Protein AF-A0A6V7MCS8-F1 (afdb_monomer)

Secondary structure (DSSP, 8-state):
-EEEEEEEE-SSEEEEEEEEEETTEEEEEEEEEEE--HHHHHS-HHHHHHHHHHHHHHHHHHTT-TT-----

Mean predicted aligned error: 2.86 Å

Foldseek 3Di:
DFWDWDWADDQFKIKIWIFDADPNDTPDIDIDMDTDDPCCNPDDVPVVVVVVVVVNCVVCVVVVNPPPDGDD

pLDDT: mean 95.29, std 5.17, range [59.28, 98.38]

Structure (mmCIF, N/CA/C/O backbone):
data_AF-A0A6V7MCS8-F1
#
_entry.id   AF-A0A6V7MCS8-F1
#
loop_
_atom_site.group_PDB
_atom_site.id
_atom_site.type_symbol
_atom_site.label_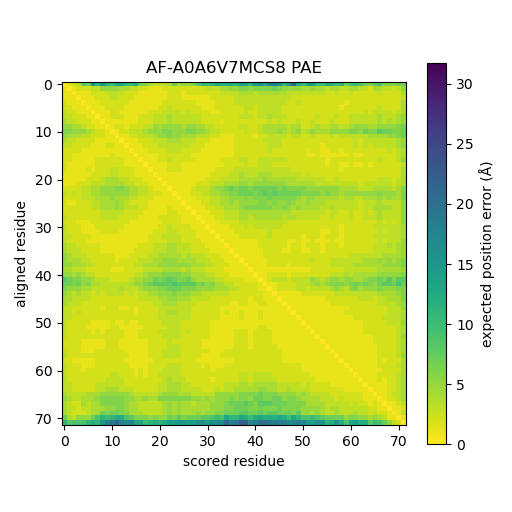atom_id
_atom_site.label_alt_id
_atom_site.label_comp_id
_atom_site.label_asym_id
_atom_site.label_entity_id
_atom_site.label_seq_id
_atom_site.pdbx_PDB_ins_code
_atom_site.Cartn_x
_atom_site.Cartn_y
_atom_site.Cartn_z
_atom_site.occupancy
_atom_site.B_iso_or_equiv
_atom_site.auth_seq_id
_atom_site.auth_comp_id
_atom_site.auth_asym_id
_atom_site.auth_atom_id
_atom_site.pdbx_PDB_model_num
ATOM 1 N N . GLU A 1 1 ? -8.568 -3.632 19.406 1.00 90.50 1 GLU A N 1
ATOM 2 C CA . GLU A 1 1 ? -9.540 -2.956 18.530 1.00 90.50 1 GLU A CA 1
ATOM 3 C C . GLU A 1 1 ? -8.825 -1.805 17.859 1.00 90.50 1 GLU A C 1
ATOM 5 O O . GLU A 1 1 ? -7.912 -1.266 18.478 1.00 90.50 1 GLU A O 1
ATOM 10 N N . GLY A 1 2 ? -9.158 -1.488 16.614 1.00 92.62 2 GLY A N 1
ATOM 11 C CA . GLY A 1 2 ? -8.530 -0.365 15.929 1.00 92.62 2 GLY A CA 1
ATOM 12 C C . GLY A 1 2 ? -8.720 -0.380 14.423 1.00 92.62 2 GLY A C 1
ATOM 13 O O . GLY A 1 2 ? -9.233 -1.344 13.851 1.00 92.62 2 GLY A O 1
ATOM 14 N N . LEU A 1 3 ? -8.268 0.710 13.816 1.00 94.69 3 LEU A N 1
ATOM 15 C CA . LEU A 1 3 ? -8.207 0.907 12.380 1.00 94.69 3 LEU A CA 1
ATOM 16 C C . LEU A 1 3 ? -6.774 0.638 11.908 1.00 94.69 3 LEU A C 1
ATOM 18 O O . LEU A 1 3 ? -5.827 1.155 12.495 1.00 94.69 3 LEU A O 1
ATOM 22 N N . PHE A 1 4 ? -6.613 -0.170 10.868 1.00 94.69 4 PHE A N 1
ATOM 23 C CA . PHE A 1 4 ? -5.320 -0.644 10.386 1.00 94.69 4 PHE A CA 1
ATOM 24 C C . PHE A 1 4 ? -5.213 -0.445 8.882 1.00 94.69 4 PHE A C 1
ATOM 26 O O . PHE A 1 4 ? -6.166 -0.705 8.147 1.00 94.69 4 PHE A O 1
ATOM 33 N N . LEU A 1 5 ? -4.033 -0.034 8.424 1.00 95.50 5 LEU A N 1
ATOM 34 C CA . LEU A 1 5 ? -3.710 0.036 7.006 1.00 95.50 5 LEU A CA 1
ATOM 35 C C . LEU A 1 5 ? -2.819 -1.150 6.634 1.00 95.50 5 LEU A C 1
ATOM 37 O O . LEU A 1 5 ? -1.818 -1.411 7.297 1.00 95.50 5 LEU A O 1
ATOM 41 N N . ALA A 1 6 ? -3.157 -1.851 5.558 1.00 94.56 6 ALA A N 1
ATOM 42 C CA . ALA A 1 6 ? -2.338 -2.929 5.020 1.00 94.56 6 ALA 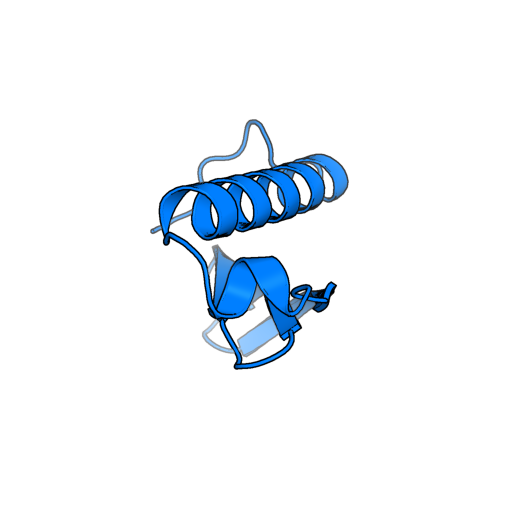A CA 1
AT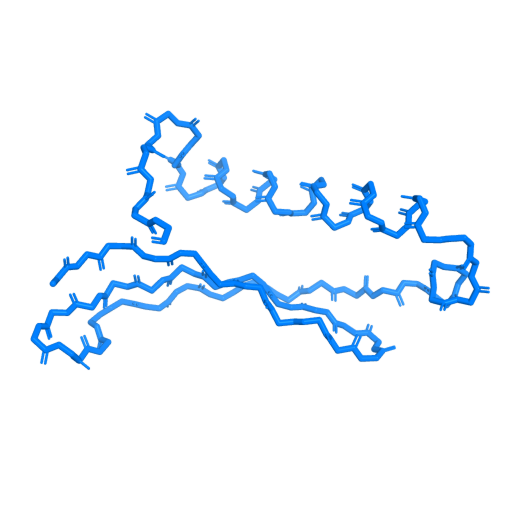OM 43 C C . ALA A 1 6 ? -2.029 -2.696 3.540 1.00 94.56 6 ALA A C 1
ATOM 45 O O . ALA A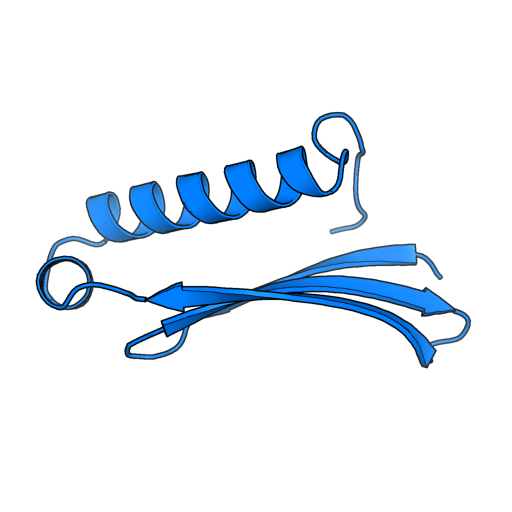 1 6 ? -2.852 -2.172 2.787 1.00 94.56 6 ALA A O 1
ATOM 46 N N . LEU A 1 7 ? -0.841 -3.126 3.116 1.00 95.88 7 LEU A N 1
ATOM 47 C CA . LEU A 1 7 ? -0.427 -3.147 1.719 1.00 95.88 7 LEU A CA 1
ATOM 48 C C . LEU A 1 7 ? 0.003 -4.563 1.337 1.00 95.88 7 LEU A C 1
ATOM 50 O O . LEU A 1 7 ? 0.848 -5.164 1.994 1.00 95.88 7 LEU A O 1
ATOM 54 N N . ASP A 1 8 ? -0.563 -5.068 0.246 1.00 96.19 8 ASP A N 1
ATOM 55 C CA . ASP A 1 8 ? -0.245 -6.370 -0.343 1.00 96.19 8 ASP A CA 1
ATOM 56 C C . ASP A 1 8 ? 0.352 -6.161 -1.739 1.00 96.19 8 ASP A C 1
ATOM 58 O O . ASP A 1 8 ? -0.364 -5.779 -2.671 1.00 96.19 8 ASP A O 1
ATOM 62 N N . LEU A 1 9 ? 1.666 -6.371 -1.870 1.00 96.06 9 LEU A N 1
ATOM 63 C CA . LEU A 1 9 ? 2.420 -6.177 -3.109 1.00 96.06 9 LEU A CA 1
ATOM 64 C C . LEU A 1 9 ? 2.525 -7.486 -3.900 1.00 96.06 9 LEU A C 1
ATOM 66 O O . LEU A 1 9 ? 3.351 -8.349 -3.608 1.00 96.06 9 LEU A O 1
ATOM 70 N N . GLY A 1 10 ? 1.708 -7.605 -4.946 1.00 93.88 10 GLY A N 1
ATOM 71 C CA . GLY A 1 10 ? 1.754 -8.715 -5.892 1.00 93.88 10 GLY A CA 1
ATOM 72 C C . GLY A 1 10 ? 2.632 -8.439 -7.117 1.00 93.88 10 GLY A C 1
ATOM 73 O O . GLY A 1 10 ? 3.242 -7.385 -7.277 1.00 93.88 10 GLY A O 1
ATOM 74 N N . GLY A 1 11 ? 2.661 -9.403 -8.042 1.00 91.25 11 GLY A N 1
ATOM 75 C CA . GLY A 1 11 ? 3.544 -9.350 -9.213 1.00 91.25 11 GLY A CA 1
ATOM 76 C C . GLY A 1 11 ? 3.073 -8.473 -10.378 1.00 91.25 11 GLY A C 1
ATOM 77 O O . GLY A 1 11 ? 3.881 -8.148 -11.234 1.00 91.25 11 GLY A O 1
ATOM 78 N N . THR A 1 12 ? 1.792 -8.116 -10.478 1.00 96.50 12 THR A N 1
ATOM 79 C CA . THR A 1 12 ? 1.246 -7.220 -11.535 1.00 96.50 12 THR A CA 1
ATOM 80 C C . THR A 1 12 ? 0.276 -6.184 -10.982 1.00 96.50 12 THR A C 1
ATOM 82 O O . THR A 1 12 ? -0.191 -5.307 -11.704 1.00 96.50 12 THR A O 1
ATOM 85 N N . ASN A 1 13 ? -0.106 -6.346 -9.724 1.00 97.38 13 ASN A N 1
ATOM 86 C CA . ASN A 1 13 ? -1.037 -5.492 -9.023 1.00 97.38 13 ASN A CA 1
ATOM 87 C C . ASN A 1 13 ? -0.612 -5.462 -7.563 1.00 97.38 13 ASN A C 1
ATOM 89 O O . ASN A 1 13 ? -0.047 -6.441 -7.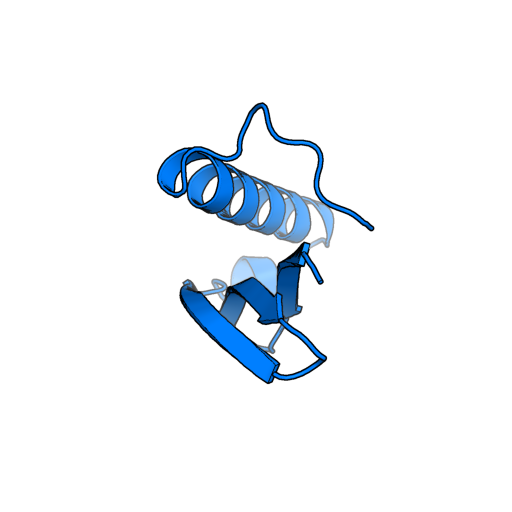074 1.00 97.38 13 ASN A O 1
ATOM 93 N N . PHE A 1 14 ? -0.988 -4.405 -6.867 1.00 97.69 14 PHE A N 1
ATOM 94 C CA . PHE A 1 14 ? -0.977 -4.383 -5.413 1.00 97.69 14 PHE A CA 1
ATOM 95 C C . PHE A 1 14 ? -2.314 -3.873 -4.896 1.00 97.69 14 PHE A C 1
ATOM 97 O O . PHE A 1 14 ? -3.146 -3.367 -5.660 1.00 97.69 14 PHE A O 1
ATOM 104 N N . ARG A 1 15 ? -2.544 -4.062 -3.602 1.00 98.31 15 ARG A N 1
ATOM 105 C CA . ARG A 1 15 ? -3.746 -3.590 -2.924 1.00 98.31 15 ARG A CA 1
ATOM 106 C C . ARG A 1 15 ? -3.372 -2.799 -1.686 1.00 98.31 15 ARG A C 1
ATOM 108 O O . ARG A 1 15 ? -2.429 -3.169 -0.994 1.00 98.31 15 ARG A O 1
ATOM 115 N N . VAL A 1 16 ? -4.142 -1.752 -1.420 1.00 98.00 16 VAL A N 1
ATOM 116 C CA . VAL A 1 16 ? -4.159 -1.039 -0.141 1.00 98.00 16 VAL A CA 1
ATOM 117 C C . VAL A 1 16 ? -5.500 -1.342 0.516 1.00 98.00 16 VAL A C 1
ATOM 119 O O . VAL A 1 16 ? -6.530 -1.299 -0.162 1.00 98.00 16 VAL A O 1
ATOM 122 N N . LEU A 1 17 ? -5.469 -1.715 1.792 1.00 97.00 17 LEU A N 1
ATOM 123 C CA . LEU A 1 17 ? -6.641 -2.083 2.575 1.00 97.00 17 LEU A CA 1
ATOM 124 C C . LEU A 1 17 ? -6.719 -1.217 3.826 1.00 97.00 17 LEU A C 1
ATOM 126 O O . LEU A 1 17 ? -5.710 -1.044 4.509 1.00 97.00 17 LEU A O 1
ATOM 130 N N . LEU A 1 18 ? -7.919 -0.748 4.146 1.00 97.00 18 LEU A N 1
ATOM 131 C CA . LEU A 1 18 ? -8.272 -0.204 5.449 1.00 97.00 18 LEU A CA 1
ATOM 132 C C . LEU A 1 18 ? -9.149 -1.223 6.176 1.00 97.00 18 LEU A C 1
ATOM 134 O O . LEU A 1 18 ? -10.195 -1.614 5.662 1.00 97.00 18 LEU A O 1
ATOM 138 N N . LEU A 1 19 ? -8.718 -1.660 7.355 1.00 96.19 19 LEU A N 1
ATOM 139 C CA . LEU A 1 19 ? -9.402 -2.670 8.156 1.00 96.19 19 LEU A CA 1
ATOM 140 C C . LEU A 1 19 ? -9.782 -2.095 9.514 1.00 96.19 19 LEU A C 1
ATOM 142 O O . LEU A 1 19 ? -8.921 -1.598 10.234 1.00 96.19 19 LEU A O 1
ATOM 146 N N . GLU A 1 20 ? -11.043 -2.232 9.902 1.00 95.69 20 GLU A N 1
ATOM 147 C CA . GLU A 1 20 ? -11.482 -1.988 11.274 1.00 95.69 20 GLU A CA 1
ATOM 148 C C . GLU A 1 20 ? -11.681 -3.328 11.979 1.00 95.69 20 GLU A C 1
ATOM 150 O O . GLU A 1 20 ? -12.473 -4.167 11.540 1.00 95.69 20 GLU A O 1
ATOM 155 N N . LEU A 1 21 ? -10.936 -3.542 13.064 1.00 96.00 21 LEU A N 1
ATOM 156 C CA . LEU A 1 21 ? -10.978 -4.770 13.851 1.00 96.00 21 LEU A CA 1
ATOM 157 C C . LEU A 1 21 ? -11.602 -4.512 15.219 1.00 96.00 21 LEU A C 1
ATOM 159 O O . LEU A 1 21 ? -11.031 -3.776 16.024 1.00 96.00 21 LEU A O 1
ATOM 163 N N . VAL A 1 22 ? -12.682 -5.222 15.539 1.00 96.44 22 VAL A N 1
ATOM 164 C CA . VAL A 1 22 ? -13.311 -5.239 16.869 1.00 96.44 22 VAL A CA 1
ATOM 165 C C . VAL A 1 22 ? -13.258 -6.666 17.399 1.00 96.44 22 VAL A C 1
ATOM 167 O O . VAL A 1 22 ? -13.731 -7.597 16.754 1.00 96.44 22 VAL A O 1
ATOM 170 N N . ASN A 1 23 ? -12.632 -6.870 18.563 1.00 95.44 23 ASN A N 1
ATOM 171 C CA . ASN A 1 23 ? -12.419 -8.201 19.157 1.00 95.44 23 ASN A CA 1
ATOM 172 C C . ASN A 1 23 ? -11.789 -9.235 18.197 1.00 95.44 23 ASN A C 1
ATOM 174 O O . ASN A 1 23 ? -12.128 -10.415 18.228 1.00 95.44 23 ASN A O 1
ATOM 178 N N . GLY A 1 24 ? -10.873 -8.785 17.333 1.00 92.12 24 GLY A N 1
ATOM 179 C CA . GLY A 1 24 ? -10.198 -9.634 16.344 1.00 92.12 24 GLY A CA 1
ATOM 180 C C . GLY A 1 24 ? -11.044 -9.979 15.113 1.00 92.12 24 GLY A C 1
ATOM 181 O O . GLY A 1 24 ? -10.585 -10.737 14.264 1.00 92.12 24 GLY A O 1
ATOM 182 N N . VAL A 1 25 ? -12.251 -9.423 14.996 1.00 96.31 25 VAL A N 1
ATOM 183 C CA . VAL A 1 25 ? -13.150 -9.605 13.852 1.00 96.31 25 VAL A CA 1
ATOM 184 C C . VAL A 1 25 ? -13.129 -8.354 12.981 1.00 96.31 25 VAL A C 1
ATOM 186 O O . VAL A 1 25 ? -13.185 -7.240 13.498 1.00 96.31 25 VAL A O 1
ATOM 189 N N . VAL A 1 26 ? -13.069 -8.544 11.662 1.00 96.88 26 VAL A N 1
ATOM 190 C CA . VAL A 1 26 ? -13.191 -7.460 10.677 1.00 96.88 26 VAL A CA 1
ATOM 191 C C . VAL A 1 26 ? -14.636 -6.971 10.651 1.00 96.88 26 VAL A C 1
ATOM 193 O O . VAL A 1 26 ? -15.537 -7.734 10.306 1.00 96.88 26 VAL A O 1
ATOM 196 N N . VAL A 1 27 ? -14.855 -5.709 11.020 1.00 97.56 27 VAL A N 1
ATOM 197 C CA . VAL A 1 27 ? -16.179 -5.062 10.975 1.00 97.56 27 VAL A CA 1
ATOM 198 C C . VAL A 1 27 ? -16.317 -4.085 9.807 1.00 97.56 27 VAL A C 1
ATOM 200 O O . VAL A 1 27 ? -17.431 -3.852 9.342 1.00 97.56 27 VAL A O 1
ATOM 203 N N . ARG A 1 28 ? -15.195 -3.573 9.290 1.00 96.00 28 ARG A N 1
ATOM 204 C CA . ARG A 1 28 ? -15.116 -2.760 8.073 1.00 96.00 28 ARG A CA 1
ATOM 205 C C . ARG A 1 28 ? -13.872 -3.147 7.281 1.00 96.00 28 ARG A C 1
ATOM 207 O O . ARG A 1 28 ? -12.810 -3.369 7.863 1.00 96.00 28 ARG A O 1
ATOM 214 N N . GLU A 1 29 ? -14.024 -3.213 5.965 1.00 96.88 29 GLU A N 1
ATOM 215 C CA . GLU A 1 29 ? -12.947 -3.459 5.011 1.00 96.88 29 GLU A CA 1
ATOM 216 C C . GLU A 1 29 ? -13.157 -2.568 3.783 1.00 96.88 29 GLU A C 1
ATOM 218 O O . GLU A 1 29 ? -14.169 -2.697 3.094 1.00 96.88 29 GLU A O 1
ATOM 223 N N . ASP A 1 30 ? -12.180 -1.712 3.489 1.00 97.44 30 ASP A N 1
ATOM 224 C CA . ASP A 1 30 ? -12.111 -0.957 2.238 1.00 97.44 30 ASP A CA 1
ATOM 225 C C . ASP A 1 30 ? -10.843 -1.338 1.485 1.00 97.44 30 ASP A C 1
ATOM 227 O O . ASP A 1 30 ? -9.739 -1.264 2.023 1.00 97.44 30 ASP A O 1
ATOM 231 N N . VAL A 1 31 ? -10.988 -1.749 0.225 1.00 97.38 31 VAL A N 1
ATOM 232 C CA . VAL A 1 31 ? -9.878 -2.250 -0.593 1.00 97.38 31 VAL A CA 1
ATOM 233 C C . VAL A 1 31 ? -9.781 -1.465 -1.884 1.00 97.38 31 VAL A C 1
ATOM 235 O O . VAL A 1 31 ? -10.743 -1.372 -2.648 1.00 97.38 31 VAL A O 1
ATOM 238 N N . ARG A 1 32 ? -8.575 -0.995 -2.204 1.00 98.38 32 ARG A N 1
ATOM 239 C CA . ARG A 1 32 ? -8.260 -0.441 -3.520 1.00 98.38 32 ARG A CA 1
ATOM 240 C C . ARG A 1 32 ? -7.131 -1.216 -4.173 1.00 98.38 32 ARG A C 1
ATOM 242 O O . ARG A 1 32 ? -6.084 -1.444 -3.575 1.00 98.38 32 ARG A O 1
ATOM 249 N N . LYS A 1 33 ? -7.357 -1.625 -5.421 1.00 98.12 33 LYS A N 1
ATOM 250 C CA . LYS A 1 33 ? -6.390 -2.355 -6.242 1.00 98.12 33 LYS A CA 1
ATOM 251 C C . LYS A 1 33 ? -5.787 -1.429 -7.288 1.00 98.12 33 LYS A C 1
ATOM 253 O O . LYS A 1 33 ? -6.512 -0.699 -7.956 1.00 98.12 33 LYS A O 1
ATOM 258 N N . TYR A 1 34 ? -4.481 -1.537 -7.468 1.00 98.25 34 TYR A N 1
ATOM 259 C CA . TYR A 1 34 ? -3.704 -0.736 -8.402 1.00 98.25 34 TYR A CA 1
ATOM 260 C C . TYR A 1 34 ? -2.909 -1.645 -9.338 1.00 98.25 34 TYR A C 1
ATOM 262 O O . TYR A 1 34 ? -2.406 -2.692 -8.918 1.00 98.25 34 TYR A O 1
ATOM 270 N N . HIS A 1 35 ? -2.816 -1.258 -10.609 1.00 98.06 35 HIS A N 1
ATOM 271 C CA . HIS A 1 35 ? -2.021 -1.968 -11.607 1.00 98.06 35 HIS A CA 1
ATOM 272 C C . HIS A 1 35 ? -0.570 -1.494 -11.568 1.00 98.06 35 HIS A C 1
ATOM 274 O O . HIS A 1 35 ? -0.326 -0.300 -11.483 1.00 98.06 35 HIS A O 1
ATOM 280 N N . ILE A 1 36 ? 0.392 -2.411 -11.674 1.00 97.81 36 ILE A N 1
ATOM 281 C CA . ILE A 1 36 ? 1.810 -2.050 -11.750 1.00 97.81 36 ILE A CA 1
ATOM 282 C C . ILE A 1 36 ? 2.291 -2.272 -13.179 1.00 97.81 36 ILE A C 1
ATOM 284 O O . ILE A 1 36 ? 2.463 -3.418 -13.622 1.00 97.81 36 ILE A O 1
ATOM 288 N N . ASP A 1 37 ? 2.542 -1.167 -13.876 1.00 97.31 37 ASP A N 1
ATOM 289 C CA . ASP A 1 37 ? 3.054 -1.188 -15.240 1.00 97.31 37 ASP A CA 1
ATOM 290 C C . ASP A 1 37 ? 4.340 -2.010 -15.343 1.00 97.31 37 ASP A C 1
ATOM 292 O O . ASP A 1 37 ? 5.196 -2.008 -14.457 1.00 97.31 37 ASP A O 1
ATOM 296 N N . ALA A 1 38 ? 4.508 -2.710 -16.466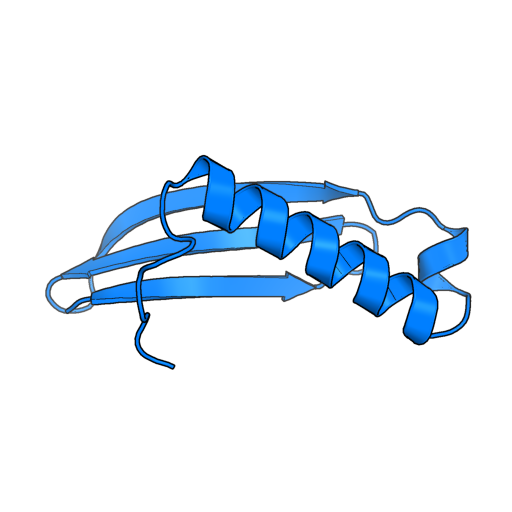 1.00 96.69 38 ALA A N 1
ATOM 297 C CA . ALA A 1 38 ? 5.635 -3.620 -16.665 1.00 96.69 38 ALA A CA 1
ATOM 298 C C . ALA A 1 38 ? 7.003 -2.949 -16.451 1.00 96.69 38 ALA A C 1
ATOM 300 O O . ALA A 1 38 ? 7.883 -3.567 -15.858 1.00 96.69 38 ALA A O 1
ATOM 301 N N . HIS A 1 39 ? 7.165 -1.693 -16.876 1.00 96.19 39 HIS A N 1
ATOM 30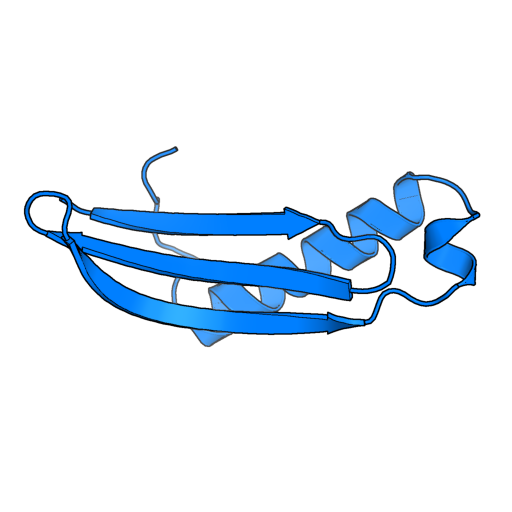2 C CA . HIS A 1 39 ? 8.426 -0.963 -16.733 1.00 96.19 39 HIS A CA 1
ATOM 303 C C . HIS A 1 39 ? 8.793 -0.681 -15.264 1.00 96.19 39 HIS A C 1
ATOM 305 O O . HIS A 1 39 ? 9.971 -0.736 -14.922 1.00 96.19 39 HIS A O 1
ATOM 311 N N . LEU A 1 40 ? 7.805 -0.464 -14.385 1.00 96.94 40 LEU A N 1
ATOM 312 C CA . LEU A 1 40 ? 8.026 -0.296 -12.942 1.00 96.94 40 LEU A CA 1
ATOM 313 C C . LEU A 1 40 ? 8.412 -1.614 -12.263 1.00 96.94 40 LEU A C 1
ATOM 315 O O . LEU A 1 40 ? 9.128 -1.614 -11.269 1.00 96.94 40 LEU A O 1
ATOM 319 N N . ARG A 1 41 ? 7.967 -2.751 -12.809 1.00 95.06 41 ARG A N 1
ATOM 320 C CA . ARG A 1 41 ? 8.245 -4.083 -12.246 1.00 95.06 41 ARG A CA 1
ATOM 321 C C . ARG A 1 41 ? 9.642 -4.608 -12.541 1.00 95.06 41 ARG A C 1
ATOM 323 O O . ARG A 1 41 ? 10.155 -5.420 -11.780 1.00 95.06 41 ARG A O 1
ATOM 330 N N . VAL A 1 42 ? 10.213 -4.204 -13.672 1.00 94.94 42 VAL A N 1
ATOM 331 C CA . VAL A 1 42 ? 11.538 -4.662 -14.130 1.00 94.94 42 VAL A CA 1
ATOM 332 C C . VAL A 1 42 ? 12.616 -3.584 -13.997 1.00 94.94 42 VAL A C 1
ATOM 334 O O . VAL A 1 42 ? 13.785 -3.855 -14.259 1.00 94.94 42 VAL A O 1
ATOM 337 N N . GLY A 1 43 ? 12.218 -2.361 -13.639 1.00 91.81 43 GLY A N 1
ATOM 338 C CA . GLY A 1 43 ? 13.097 -1.211 -13.464 1.00 91.81 43 GLY A CA 1
ATOM 339 C C . GLY A 1 43 ? 13.709 -1.110 -12.065 1.00 91.81 43 GLY A C 1
ATOM 340 O O . GLY A 1 43 ? 13.734 -2.062 -11.288 1.00 91.81 43 GLY A O 1
ATOM 341 N N . SER A 1 44 ? 14.222 0.081 -11.745 1.00 96.3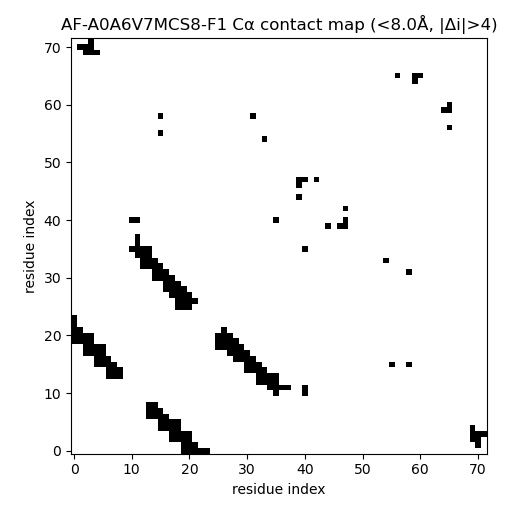1 44 SER A N 1
ATOM 342 C CA . SER A 1 44 ? 14.724 0.396 -10.403 1.00 96.31 44 SER A CA 1
ATOM 343 C C . SER A 1 44 ? 13.594 0.371 -9.369 1.00 96.31 44 SER A C 1
ATOM 345 O O . SER A 1 44 ? 12.457 0.735 -9.666 1.00 96.31 44 SER A O 1
ATOM 347 N N . GLY A 1 45 ? 13.933 0.016 -8.129 1.00 95.75 45 GLY A N 1
ATOM 348 C CA . GLY A 1 45 ? 12.994 0.072 -7.013 1.00 95.75 45 GLY A CA 1
ATOM 349 C C . GLY A 1 45 ? 12.524 1.492 -6.688 1.00 95.75 45 GLY A C 1
ATOM 350 O O . GLY A 1 45 ? 11.409 1.647 -6.213 1.00 95.75 45 GLY A O 1
ATOM 351 N N . ILE A 1 46 ? 13.321 2.529 -6.973 1.00 97.75 46 ILE A N 1
ATOM 352 C CA . ILE A 1 46 ? 12.964 3.917 -6.622 1.00 97.75 46 ILE A CA 1
ATOM 353 C C . ILE A 1 46 ? 11.647 4.350 -7.304 1.00 97.75 46 ILE A C 1
ATOM 355 O O . ILE A 1 46 ? 10.703 4.638 -6.572 1.00 97.75 46 ILE A O 1
ATOM 359 N N . PRO A 1 47 ? 11.511 4.295 -8.648 1.00 97.44 47 PRO A N 1
ATOM 360 C CA . PRO A 1 47 ? 10.240 4.593 -9.314 1.00 97.44 47 PRO A CA 1
ATOM 361 C C . PRO A 1 47 ? 9.067 3.731 -8.837 1.00 97.44 47 PRO A C 1
ATOM 363 O O . PRO A 1 47 ? 7.937 4.207 -8.760 1.00 97.44 47 PRO A O 1
ATOM 366 N N . LEU A 1 48 ? 9.319 2.458 -8.505 1.00 97.31 48 LEU A N 1
ATOM 367 C CA . LEU A 1 48 ? 8.280 1.582 -7.969 1.00 97.31 48 LEU A CA 1
ATOM 368 C C . LEU A 1 48 ? 7.779 2.102 -6.617 1.00 97.31 48 LEU A C 1
ATOM 370 O O . LEU A 1 48 ? 6.576 2.247 -6.436 1.00 97.31 48 LEU A O 1
ATOM 374 N N . PHE A 1 49 ? 8.675 2.401 -5.676 1.00 97.50 49 PHE A N 1
ATOM 375 C CA . PHE A 1 49 ? 8.284 2.884 -4.352 1.00 97.50 49 PHE A CA 1
ATOM 376 C C . PHE A 1 49 ? 7.674 4.290 -4.384 1.00 97.50 49 PHE A C 1
ATOM 378 O O . PHE A 1 49 ? 6.762 4.544 -3.601 1.00 97.50 49 PHE A O 1
ATOM 385 N N . GLU A 1 50 ? 8.095 5.168 -5.300 1.00 98.25 50 GLU A N 1
ATOM 386 C CA . GLU A 1 50 ? 7.423 6.455 -5.542 1.00 98.25 50 GLU A CA 1
ATOM 387 C C . GLU A 1 50 ? 5.964 6.245 -5.973 1.00 98.25 50 GLU A C 1
ATOM 389 O O . GLU A 1 50 ? 5.054 6.807 -5.363 1.00 98.25 50 GLU A O 1
ATOM 394 N N . TYR A 1 51 ? 5.727 5.358 -6.945 1.00 97.69 51 TYR A N 1
ATOM 395 C CA . TYR A 1 51 ? 4.379 5.004 -7.396 1.00 97.69 51 TYR A CA 1
ATOM 396 C C . TYR A 1 51 ? 3.519 4.378 -6.282 1.00 97.69 51 TYR A C 1
ATOM 398 O O . TYR A 1 51 ? 2.349 4.734 -6.114 1.00 97.69 51 TYR A O 1
ATOM 406 N N . LEU A 1 52 ? 4.090 3.463 -5.487 1.00 97.69 52 LEU A N 1
ATOM 407 C CA . LEU A 1 52 ? 3.393 2.856 -4.347 1.00 97.69 52 LEU A CA 1
ATOM 408 C C . LEU A 1 52 ? 3.017 3.912 -3.297 1.00 97.69 52 LEU A C 1
ATOM 410 O O . LEU A 1 52 ? 1.880 3.916 -2.824 1.00 97.69 52 LEU A O 1
ATOM 414 N N . ALA A 1 53 ? 3.940 4.814 -2.955 1.00 97.56 53 ALA A N 1
ATOM 415 C CA . ALA A 1 53 ? 3.709 5.874 -1.979 1.00 97.56 53 ALA A CA 1
ATOM 416 C C . ALA A 1 53 ? 2.611 6.844 -2.436 1.00 97.56 53 ALA A C 1
ATOM 418 O O . ALA A 1 53 ? 1.734 7.186 -1.643 1.00 97.56 53 ALA A O 1
ATOM 419 N N . GLU A 1 54 ? 2.603 7.233 -3.715 1.00 98.25 54 GLU A N 1
ATOM 420 C CA . GLU A 1 54 ? 1.549 8.074 -4.290 1.00 98.25 54 GLU A CA 1
ATOM 421 C C . GLU A 1 54 ? 0.172 7.406 -4.169 1.00 98.25 54 GLU A C 1
ATOM 423 O O . GLU A 1 54 ? -0.791 8.009 -3.695 1.00 98.25 54 GLU A O 1
ATOM 428 N N . CYS A 1 55 ? 0.072 6.128 -4.531 1.00 98.12 55 CYS A N 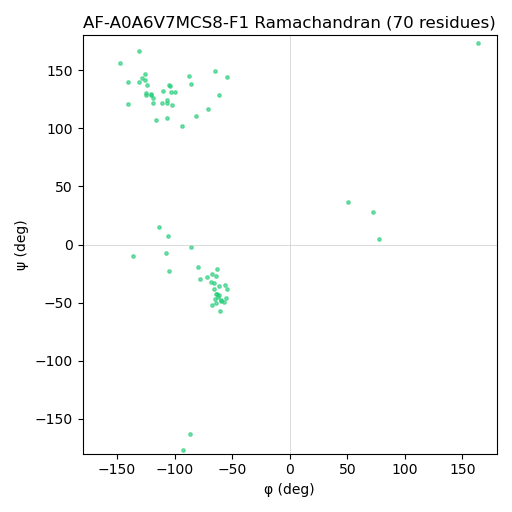1
ATOM 429 C CA . CYS A 1 55 ? -1.180 5.383 -4.449 1.00 98.12 55 CYS A CA 1
ATOM 430 C C . CYS A 1 55 ? -1.675 5.184 -3.009 1.00 98.12 55 CYS A C 1
ATOM 432 O O . CYS A 1 55 ? -2.884 5.246 -2.763 1.00 98.12 55 CYS A O 1
ATOM 434 N N . VAL A 1 56 ? -0.769 4.933 -2.057 1.00 97.38 56 VAL A N 1
ATOM 435 C CA . VAL A 1 56 ? -1.112 4.846 -0.629 1.00 97.38 56 VAL A CA 1
ATOM 436 C C . VAL A 1 56 ? -1.594 6.203 -0.123 1.00 97.38 56 VAL A C 1
ATOM 438 O O . VAL A 1 56 ? -2.660 6.268 0.479 1.00 97.38 56 VAL A O 1
ATOM 441 N N . SER A 1 57 ? -0.876 7.285 -0.433 1.00 97.38 57 SER A N 1
ATOM 442 C CA . SER A 1 57 ? -1.258 8.651 -0.059 1.00 97.38 57 SER A CA 1
ATOM 443 C C . SER A 1 57 ? -2.647 9.019 -0.593 1.00 97.38 57 SER A C 1
ATOM 445 O O . SER A 1 57 ? -3.530 9.415 0.167 1.00 97.38 57 SER A O 1
ATOM 447 N N . ASN A 1 58 ? -2.897 8.774 -1.882 1.00 98.12 58 ASN A N 1
ATOM 448 C CA . ASN A 1 58 ? -4.193 9.029 -2.512 1.00 98.12 58 ASN A CA 1
ATOM 449 C C . ASN A 1 58 ? -5.328 8.207 -1.882 1.00 98.12 58 ASN A C 1
ATOM 451 O O . ASN A 1 58 ? -6.459 8.683 -1.789 1.00 98.12 58 ASN A O 1
ATOM 455 N N . PHE A 1 59 ? -5.050 6.970 -1.459 1.00 97.56 59 PHE A N 1
ATOM 456 C CA . PHE A 1 59 ? -6.020 6.148 -0.737 1.00 97.56 59 PHE A CA 1
ATOM 457 C C . PHE A 1 59 ? -6.325 6.733 0.647 1.00 97.56 59 PHE A C 1
ATOM 459 O O . PHE A 1 59 ? -7.486 7.003 0.940 1.00 97.56 59 PHE A O 1
ATOM 466 N N . VAL A 1 60 ? -5.293 7.019 1.445 1.00 96.44 60 VAL A N 1
ATOM 467 C CA . VAL A 1 60 ? -5.404 7.607 2.792 1.00 96.44 60 VAL A CA 1
ATOM 468 C C . VAL A 1 60 ? -6.189 8.921 2.770 1.00 96.44 60 VAL A C 1
ATOM 470 O O . VAL A 1 60 ? -7.108 9.098 3.566 1.00 96.44 60 VAL A O 1
ATOM 473 N N . ILE A 1 61 ? -5.890 9.814 1.823 1.00 97.31 61 ILE A N 1
ATOM 474 C CA . ILE A 1 61 ? -6.611 11.084 1.656 1.00 97.31 61 ILE A CA 1
ATOM 475 C C . ILE A 1 61 ? -8.078 10.837 1.283 1.00 97.31 61 ILE A C 1
ATOM 477 O O . ILE A 1 61 ? -8.967 11.489 1.824 1.00 97.31 61 ILE A O 1
ATOM 481 N N . SER A 1 62 ? -8.360 9.888 0.382 1.00 97.12 62 SER A N 1
ATOM 482 C CA . SER A 1 62 ? -9.744 9.593 -0.015 1.00 97.12 62 SER A CA 1
ATOM 483 C C . SER A 1 62 ? -10.589 8.977 1.103 1.00 97.12 62 SER A C 1
ATOM 485 O O . SER A 1 62 ? -11.802 9.158 1.099 1.00 97.12 62 SER A O 1
ATOM 487 N N . GLU A 1 63 ? -9.952 8.308 2.067 1.00 96.38 63 GLU A N 1
ATOM 488 C CA . GLU A 1 63 ? -10.594 7.789 3.282 1.00 96.38 63 GLU A CA 1
ATOM 489 C C . GLU A 1 63 ? -10.666 8.837 4.413 1.00 96.38 63 GLU A C 1
ATOM 491 O O . GLU A 1 63 ? -11.220 8.560 5.476 1.00 96.38 63 GLU A O 1
ATOM 496 N N . GLY A 1 64 ? -10.120 10.044 4.207 1.00 95.88 64 GLY A N 1
ATOM 497 C CA . GLY A 1 64 ? -10.102 11.119 5.204 1.00 95.88 64 GLY A CA 1
ATOM 498 C C . GLY A 1 64 ? -9.140 10.875 6.371 1.00 95.88 64 GLY A C 1
ATOM 499 O O . GLY A 1 64 ? -9.391 11.343 7.480 1.00 95.88 64 GLY A O 1
ATOM 500 N N . LEU A 1 65 ? -8.062 10.119 6.140 1.00 94.75 65 LEU A N 1
ATOM 501 C CA . LEU A 1 65 ? -7.130 9.652 7.174 1.00 94.75 65 LEU A CA 1
ATOM 502 C C . LEU A 1 65 ? -5.782 10.388 7.190 1.00 94.75 65 LEU A C 1
ATOM 504 O O . LEU A 1 65 ? -4.885 9.989 7.925 1.00 94.75 65 LEU A O 1
ATOM 508 N N . GLN A 1 66 ? -5.605 11.452 6.404 1.00 93.44 66 GLN A N 1
ATOM 509 C CA . GLN A 1 66 ? -4.305 12.124 6.257 1.00 93.44 66 GLN A CA 1
ATOM 510 C C . GLN A 1 66 ? -3.764 12.767 7.548 1.00 93.44 66 GLN A C 1
ATOM 512 O O . GLN A 1 66 ? -2.559 12.970 7.661 1.00 93.44 66 GLN A O 1
ATOM 517 N N . ASP A 1 67 ? -4.641 13.041 8.517 1.00 94.00 67 ASP A N 1
ATOM 518 C CA . ASP A 1 67 ? -4.305 13.630 9.820 1.00 94.00 67 ASP A CA 1
ATOM 519 C C . ASP A 1 67 ? -4.551 12.649 10.987 1.00 94.00 67 ASP A C 1
ATOM 521 O O . ASP A 1 67 ? -4.633 13.054 12.148 1.00 94.00 67 ASP A O 1
ATOM 525 N N . VAL A 1 68 ? -4.714 11.354 10.687 1.00 91.94 68 VAL A N 1
ATOM 526 C CA . VAL A 1 68 ? -5.003 10.303 11.670 1.00 91.94 68 VAL A CA 1
ATOM 527 C C . VAL A 1 68 ? -3.766 9.438 11.885 1.00 91.94 68 VAL A C 1
ATOM 529 O O . VAL A 1 68 ? -3.240 8.837 10.951 1.00 91.94 68 VAL A O 1
ATOM 532 N N . GLU A 1 69 ? -3.324 9.326 13.136 1.00 89.44 69 GLU A N 1
ATOM 533 C CA . GLU A 1 69 ? -2.264 8.394 13.517 1.00 89.44 69 GLU A CA 1
ATOM 534 C C . GLU A 1 69 ? -2.858 6.992 13.711 1.00 89.44 69 GLU A C 1
ATOM 536 O O . GLU A 1 69 ? -3.644 6.749 14.631 1.00 89.44 69 GLU A O 1
ATOM 541 N N . LEU A 1 70 ? -2.516 6.074 12.805 1.00 87.62 70 LEU A N 1
ATOM 542 C CA . LEU A 1 70 ? -2.907 4.671 12.901 1.00 87.62 70 LEU A CA 1
ATOM 543 C C . LEU A 1 70 ? -1.875 3.885 13.725 1.00 87.62 70 LEU A C 1
ATOM 545 O O . LEU A 1 70 ? -0.678 4.163 13.623 1.00 87.62 70 LEU A O 1
ATOM 549 N N . PRO A 1 71 ? -2.302 2.882 14.510 1.00 79.75 71 PRO A N 1
ATOM 550 C CA . PRO A 1 71 ? -1.379 1.962 15.162 1.00 79.75 71 PRO A CA 1
ATOM 551 C C . PRO A 1 71 ? -0.564 1.183 14.113 1.00 79.75 71 PRO A C 1
ATOM 553 O O . PRO A 1 71 ? -1.141 0.592 13.197 1.00 79.75 71 PRO A O 1
ATOM 556 N N . LEU A 1 72 ? 0.766 1.193 14.264 1.00 59.28 72 LEU A N 1
ATOM 557 C CA . LEU A 1 72 ? 1.720 0.383 13.489 1.00 59.28 72 LEU A CA 1
ATOM 558 C C . LEU A 1 72 ? 1.938 -0.995 14.122 1.00 59.28 72 LEU A C 1
ATOM 560 O O . LEU A 1 72 ? 2.063 -1.061 15.367 1.00 59.28 72 LEU A O 1
#

Sequence (72 aa):
EGLFLALDLGGTNFRVLLLELVNGVVVREDVRKYHIDAHLRVGSGIPLFEYLAECVSNFVISEGLQDVELPL

Solvent-accessible surface area (backbone atoms only — not comparable to full-atom values): 4335 Å² total; per-residue (Å²): 111,50,57,39,80,48,76,49,83,58,94,55,36,35,36,44,35,42,38,31,29,54,91,87,39,80,79,44,78,48,78,50,79,44,80,52,55,70,68,48,74,74,51,59,65,64,68,34,52,53,54,50,50,52,54,50,50,56,48,37,49,74,72,72,38,78,89,57,91,64,76,129

Nearest PDB structures (foldseek):
  4isf-assembly1_A  TM=8.732E-01  e=9.968E-05  Homo sapiens
  4isg-assembly1_A  TM=8.769E-01  e=2.664E-04  Homo sapiens
  3o5b-assembly1_A  TM=8.931E-01  e=6.296E-04  Kluyveromyces lactis
  7t79-assembly2_B  TM=8.914E-01  e=9.102E-04  Homo sapiens
  8ygj-assembly1_E  TM=5.254E-01  e=5.763E-01  Moloney murine leukemia virus

Radius of gyration: 13.61 Å; Cα contacts (8 Å, |Δi|>4): 97; chains: 1; bounding box: 31×23×36 Å

InterPro domains:
  IPR001312 Hexokinase [PTHR19443] (1-72)
  IPR022672 Hexokinase, N-terminal [PF00349] (1-67)
  IPR043129 ATPase, nucleotide binding domain [SSF53067] (2-72)

Organism: NCBI:txid1563983